Protein AF-A0A957IDM2-F1 (afdb_monomer_lite)

Foldseek 3Di:
DDDDPPDDPPPCPVQPDQAQLVNQCVPPNPVSSVVVVVLVCVLVVLCVVQVVLPVVPPVLNVVLVVLVVVLVVLNVSRGRHNLCPDPVNVVSVVVNVVSSVVNNVSSVVSSVVSVVVD

Sequence (118 aa):
FGVGFAGTPDIDIYLGVASVYLTIAQVMGLLGLAAFFAIILTVFGYAYFNRHNFKANERLDPVWLGLHAALVGALVAGVLDHYLFNLEFHHAVTIFWFFIGLATAATRVGIAAAKSSE

Radius of gyration: 19.84 Å; chains: 1; bounding box: 46×37×63 Å

Secondary structure (DSSP, 8-state):
------S-----TTT--S-HHHHHHHHHHHHHHHHHHHHHHHHHHHHHHHGGGTTT-TTHHHHHHHHHHHHHHHHHHTTT--GGG-TT-HHHHHHHHHHHHHHHHHHHHHHHHHHH--

Structure (mmCIF, N/CA/C/O backbone):
data_AF-A0A957IDM2-F1
#
_entry.id   AF-A0A957IDM2-F1
#
loop_
_atom_site.group_PDB
_atom_site.id
_atom_site.type_symbol
_atom_site.label_atom_id
_atom_site.label_alt_id
_atom_site.label_comp_id
_atom_site.label_asym_id
_atom_site.label_entity_id
_atom_site.label_seq_id
_atom_site.pdbx_PDB_ins_code
_atom_site.Cartn_x
_atom_site.Cartn_y
_atom_site.Cartn_z
_atom_site.occupancy
_atom_site.B_iso_or_equiv
_atom_site.auth_seq_id
_atom_site.auth_comp_id
_atom_site.auth_asym_id
_atom_site.auth_atom_id
_atom_site.pdbx_PDB_model_num
ATOM 1 N N . PHE A 1 1 ? 22.855 28.118 -38.757 1.00 44.66 1 PHE A N 1
ATOM 2 C CA . PHE A 1 1 ? 23.006 27.341 -37.515 1.00 44.66 1 PHE A CA 1
ATOM 3 C C . PHE A 1 1 ? 22.706 25.888 -37.832 1.00 44.66 1 PHE A C 1
ATOM 5 O O . PHE A 1 1 ? 21.559 25.561 -38.098 1.00 44.66 1 PHE A O 1
ATOM 12 N N . GLY A 1 2 ? 23.750 25.067 -37.958 1.00 47.12 2 GLY A N 1
ATOM 13 C CA . GLY A 1 2 ? 23.612 23.639 -38.230 1.00 47.12 2 GLY A CA 1
ATOM 14 C C . GLY A 1 2 ? 23.347 22.900 -36.927 1.00 47.12 2 GLY A C 1
ATOM 15 O O . GLY A 1 2 ? 24.175 22.954 -36.022 1.00 47.12 2 GLY A O 1
ATOM 16 N N . VAL A 1 3 ? 22.198 22.239 -36.824 1.00 58.41 3 VAL A N 1
ATOM 17 C CA . VAL A 1 3 ? 21.958 21.256 -35.767 1.00 58.41 3 VAL A CA 1
ATOM 18 C C . VAL A 1 3 ? 22.483 19.922 -36.277 1.00 58.41 3 VAL A C 1
ATOM 20 O O . VAL A 1 3 ? 21.875 19.262 -37.113 1.00 58.41 3 VAL A O 1
ATOM 23 N N . GLY A 1 4 ? 23.702 19.594 -35.857 1.00 52.03 4 GLY A N 1
ATOM 24 C CA . GLY A 1 4 ? 24.274 18.282 -36.093 1.00 52.03 4 GLY A CA 1
ATOM 25 C C . GLY A 1 4 ? 23.450 17.221 -35.373 1.00 52.03 4 GLY A C 1
ATOM 26 O O . GLY A 1 4 ? 23.034 17.416 -34.232 1.00 52.03 4 GLY A O 1
ATOM 27 N N . PHE A 1 5 ? 23.276 16.084 -36.039 1.00 61.38 5 PHE A N 1
ATOM 28 C CA . PHE A 1 5 ? 22.993 14.786 -35.434 1.00 61.38 5 PHE A CA 1
ATOM 29 C C . PHE A 1 5 ? 24.180 14.374 -34.540 1.00 61.38 5 PHE A C 1
ATOM 31 O O . PHE A 1 5 ? 24.928 13.448 -34.845 1.00 61.38 5 PHE A O 1
ATOM 38 N N . ALA A 1 6 ? 24.424 15.140 -33.477 1.00 57.38 6 ALA A N 1
ATOM 39 C CA . ALA A 1 6 ? 25.459 14.887 -32.487 1.00 57.38 6 ALA A CA 1
ATOM 40 C C . ALA A 1 6 ? 24.874 13.962 -31.418 1.00 57.38 6 ALA A C 1
ATOM 42 O O . ALA A 1 6 ? 24.398 14.401 -30.376 1.00 57.38 6 ALA A O 1
ATOM 43 N N . GLY A 1 7 ? 24.868 12.677 -31.752 1.00 62.28 7 GLY A N 1
ATOM 44 C CA . GLY A 1 7 ? 24.407 11.591 -30.904 1.00 62.28 7 GLY A CA 1
ATOM 45 C C . GLY A 1 7 ? 23.762 10.524 -31.770 1.00 62.28 7 GLY A C 1
ATOM 46 O O . GLY A 1 7 ? 22.715 10.760 -32.372 1.00 62.28 7 GLY A O 1
ATOM 47 N N . THR A 1 8 ? 24.382 9.349 -31.856 1.00 59.75 8 THR A N 1
ATOM 48 C CA . THR A 1 8 ? 23.623 8.138 -32.172 1.00 59.75 8 THR A CA 1
ATOM 49 C C . THR A 1 8 ? 22.467 8.063 -31.177 1.00 59.75 8 THR A C 1
ATOM 51 O O . THR A 1 8 ? 22.717 8.253 -29.987 1.00 59.75 8 THR A O 1
ATOM 54 N N . PRO A 1 9 ? 21.216 7.835 -31.610 1.00 56.97 9 PRO A N 1
ATOM 55 C CA . PRO A 1 9 ? 20.168 7.468 -30.674 1.00 56.97 9 PRO A CA 1
ATOM 56 C C . PRO A 1 9 ? 20.619 6.197 -29.944 1.00 56.97 9 PRO A C 1
ATOM 58 O O . PRO A 1 9 ? 20.553 5.111 -30.516 1.00 56.97 9 PRO A O 1
ATOM 61 N N . ASP A 1 10 ? 21.112 6.324 -28.711 1.00 58.59 10 ASP A N 1
ATOM 62 C CA . ASP A 1 10 ? 21.169 5.193 -27.792 1.00 58.59 10 ASP A CA 1
ATOM 63 C C . ASP A 1 10 ? 19.734 4.975 -27.335 1.00 58.59 10 ASP A C 1
ATOM 65 O O . ASP A 1 10 ? 19.226 5.579 -26.392 1.00 58.59 10 ASP A O 1
ATOM 69 N N . ILE A 1 11 ? 19.024 4.162 -28.108 1.00 50.09 11 ILE A N 1
ATOM 70 C CA . ILE A 1 11 ? 17.811 3.545 -27.619 1.00 50.09 11 ILE A CA 1
ATOM 71 C C . ILE A 1 11 ? 18.293 2.482 -26.633 1.00 50.09 11 ILE A C 1
ATOM 73 O O . ILE A 1 11 ? 18.782 1.428 -27.038 1.00 50.09 11 ILE A O 1
ATOM 77 N N . ASP A 1 12 ? 18.231 2.780 -25.333 1.00 55.69 12 ASP A N 1
ATOM 78 C CA . ASP A 1 12 ? 18.459 1.782 -24.289 1.00 55.69 12 ASP A CA 1
ATOM 79 C C . ASP A 1 12 ? 17.316 0.753 -24.338 1.00 55.69 12 ASP A C 1
ATOM 81 O O . ASP A 1 12 ? 16.419 0.696 -23.496 1.00 55.69 12 ASP A O 1
ATOM 85 N N . ILE A 1 13 ? 17.354 -0.116 -25.345 1.00 50.94 13 ILE A N 1
ATOM 86 C CA . ILE A 1 13 ? 16.506 -1.306 -25.473 1.00 50.94 13 ILE A CA 1
ATOM 87 C C . ILE A 1 13 ? 16.733 -2.292 -24.320 1.00 50.94 13 ILE A C 1
ATOM 89 O O . ILE A 1 13 ? 15.964 -3.236 -24.162 1.00 50.94 13 ILE A O 1
ATOM 93 N N . TYR A 1 14 ? 17.754 -2.051 -23.492 1.00 45.75 14 TYR A N 1
ATOM 94 C CA . TYR A 1 14 ? 18.006 -2.759 -22.242 1.00 45.75 14 TYR A CA 1
ATOM 95 C C . TYR A 1 14 ? 17.318 -2.130 -21.014 1.00 45.75 14 TYR A C 1
ATOM 97 O O . TYR A 1 14 ? 17.178 -2.826 -20.011 1.00 45.75 14 TYR A O 1
ATOM 105 N N . LEU A 1 15 ? 16.880 -0.859 -21.045 1.00 52.78 15 LEU A N 1
ATOM 106 C CA . LEU A 1 15 ? 16.277 -0.201 -19.867 1.00 52.78 15 LEU A CA 1
ATOM 107 C C . LEU A 1 15 ? 14.759 -0.375 -19.754 1.00 52.78 15 LEU A C 1
ATOM 109 O O . LEU A 1 15 ? 14.212 -0.227 -18.663 1.00 52.78 15 LEU A O 1
ATOM 113 N N . GLY A 1 16 ? 14.067 -0.657 -20.857 1.00 56.53 16 GLY A N 1
ATOM 114 C CA . GLY A 1 16 ? 12.605 -0.643 -20.914 1.00 56.53 16 GLY A CA 1
ATOM 115 C C . GLY A 1 16 ? 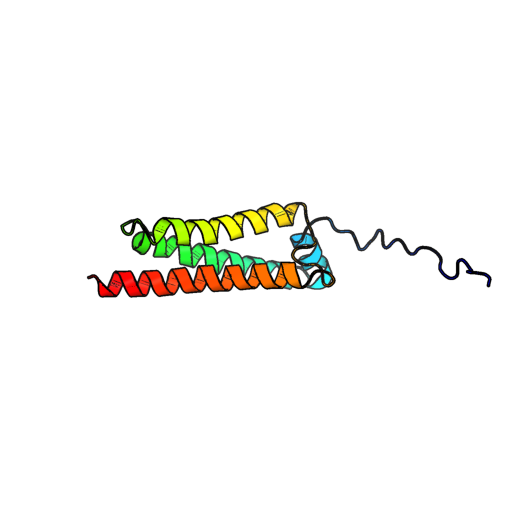11.954 -1.903 -20.353 1.00 56.53 16 GLY A C 1
ATOM 116 O O . GLY A 1 16 ? 11.264 -2.613 -21.083 1.00 56.53 16 GLY A O 1
ATOM 117 N N . VAL A 1 17 ? 12.164 -2.220 -19.077 1.00 61.81 17 VAL A N 1
ATOM 118 C CA . VAL A 1 17 ? 11.416 -3.314 -18.462 1.00 61.81 17 VAL A CA 1
ATOM 119 C C . VAL A 1 17 ? 9.997 -2.850 -18.180 1.00 61.81 17 VAL A C 1
ATOM 121 O O . VAL A 1 17 ? 9.805 -1.878 -17.470 1.00 61.81 17 VAL A O 1
ATOM 124 N N . ALA A 1 18 ? 8.996 -3.554 -18.705 1.00 77.88 18 ALA A N 1
ATOM 125 C CA . ALA A 1 18 ? 7.596 -3.141 -18.600 1.00 77.88 18 ALA A CA 1
ATOM 126 C C . ALA A 1 18 ? 6.965 -3.346 -17.207 1.00 77.88 18 ALA A C 1
ATOM 128 O O . ALA A 1 18 ? 5.793 -3.048 -17.045 1.00 77.88 18 ALA A O 1
ATOM 129 N N . SER A 1 19 ? 7.694 -3.864 -16.210 1.00 86.12 19 SER A N 1
ATOM 130 C CA . SER A 1 19 ? 7.142 -4.200 -14.890 1.00 86.12 19 SER A CA 1
ATOM 131 C C . SER A 1 19 ? 7.973 -3.632 -13.748 1.00 86.12 19 SER A C 1
ATOM 133 O O . SER A 1 19 ? 9.168 -3.915 -13.660 1.00 86.12 19 SER A O 1
ATOM 135 N N . VAL A 1 20 ? 7.305 -2.967 -12.800 1.00 89.06 20 VAL A N 1
ATOM 136 C CA . VAL A 1 20 ? 7.852 -2.504 -11.511 1.00 89.06 20 VAL A CA 1
ATOM 137 C C . VAL A 1 20 ? 8.681 -3.579 -10.823 1.00 89.06 20 VAL A C 1
ATOM 139 O O . VAL A 1 20 ? 9.769 -3.297 -10.331 1.00 89.06 20 VAL A O 1
ATOM 142 N N . TYR A 1 21 ? 8.186 -4.816 -10.773 1.00 91.31 21 TYR A N 1
ATOM 143 C CA . TYR A 1 21 ? 8.851 -5.895 -10.039 1.00 91.31 21 TYR A CA 1
ATOM 144 C C . TYR A 1 21 ? 10.197 -6.253 -10.660 1.00 91.31 21 TYR A C 1
ATOM 146 O O . TYR A 1 21 ? 11.185 -6.466 -9.957 1.00 91.31 21 TYR A O 1
ATOM 154 N N . LEU A 1 22 ? 10.240 -6.281 -11.987 1.00 90.00 22 LEU A N 1
ATOM 155 C CA . LEU A 1 22 ? 11.468 -6.534 -12.715 1.00 90.00 22 LEU A CA 1
ATOM 156 C C . LEU A 1 22 ? 12.402 -5.311 -12.666 1.00 90.00 22 LEU A C 1
ATOM 158 O O . LEU A 1 22 ? 13.605 -5.497 -12.511 1.00 90.00 22 LEU A O 1
ATOM 162 N N . THR A 1 23 ? 11.877 -4.080 -12.687 1.00 88.50 23 THR A N 1
ATOM 163 C CA . THR A 1 23 ? 12.662 -2.849 -12.466 1.00 88.50 23 THR A CA 1
ATOM 164 C C . THR A 1 23 ? 13.330 -2.850 -11.091 1.00 88.50 23 THR A C 1
ATOM 166 O O . THR A 1 23 ? 14.530 -2.598 -10.979 1.00 88.50 23 THR A O 1
ATOM 169 N N . ILE A 1 24 ? 12.586 -3.205 -10.040 1.00 89.50 24 ILE A N 1
ATOM 170 C CA . ILE A 1 24 ? 13.120 -3.359 -8.684 1.00 89.50 24 ILE A CA 1
ATOM 171 C C . ILE A 1 24 ? 14.219 -4.427 -8.663 1.00 89.50 24 ILE A C 1
ATOM 173 O O . ILE A 1 24 ? 15.292 -4.184 -8.112 1.00 89.50 24 ILE A O 1
ATOM 177 N N . ALA A 1 25 ? 13.979 -5.589 -9.274 1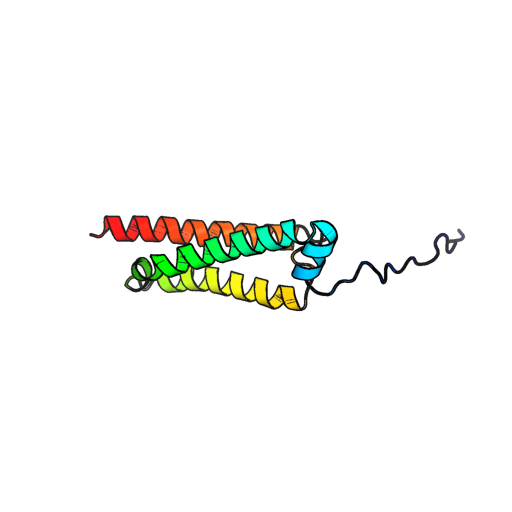.00 91.12 25 ALA A N 1
ATOM 178 C CA . ALA A 1 25 ? 14.966 -6.664 -9.326 1.00 91.12 25 ALA A CA 1
ATOM 179 C C . ALA A 1 25 ? 16.231 -6.268 -10.105 1.00 91.12 25 ALA A C 1
ATOM 181 O O . ALA A 1 25 ? 17.328 -6.655 -9.712 1.00 91.12 25 ALA A O 1
ATOM 182 N N . GLN A 1 26 ? 16.098 -5.480 -11.171 1.00 87.62 26 GLN A N 1
ATOM 183 C CA . GLN A 1 26 ? 17.224 -5.002 -11.972 1.00 87.62 26 GLN A CA 1
ATOM 184 C C . GLN A 1 26 ? 18.096 -4.005 -11.202 1.00 87.62 26 GLN A C 1
ATOM 186 O O . GLN A 1 26 ? 19.319 -4.115 -11.235 1.00 87.62 26 GLN A O 1
ATOM 191 N N . VAL A 1 27 ? 17.484 -3.040 -10.509 1.00 87.62 27 VAL A N 1
ATOM 192 C CA . VAL A 1 27 ? 18.218 -1.958 -9.826 1.00 87.62 27 VAL A CA 1
ATOM 193 C C . VAL A 1 27 ? 18.699 -2.378 -8.433 1.00 87.62 27 VAL A C 1
ATOM 195 O O . VAL A 1 27 ? 19.798 -2.015 -8.023 1.00 87.62 27 VAL A O 1
ATOM 198 N N . MET A 1 28 ? 17.888 -3.140 -7.693 1.00 89.56 28 MET A N 1
ATOM 199 C CA . MET A 1 28 ? 18.132 -3.486 -6.282 1.00 89.56 28 MET A CA 1
ATOM 200 C C . MET A 1 28 ? 18.387 -4.985 -6.046 1.00 89.56 28 MET A C 1
ATOM 202 O O . MET A 1 28 ? 18.632 -5.402 -4.910 1.00 89.56 28 MET A O 1
ATOM 206 N N . GLY A 1 29 ? 18.327 -5.815 -7.089 1.00 92.38 29 GLY A N 1
ATOM 207 C CA . GLY A 1 29 ? 18.470 -7.266 -6.977 1.00 92.38 29 GLY A CA 1
ATOM 208 C C . GLY A 1 29 ? 17.257 -7.960 -6.347 1.00 92.38 29 GLY A C 1
ATOM 209 O O . GLY A 1 29 ? 16.271 -7.343 -5.934 1.00 92.38 29 GLY A O 1
ATOM 210 N N . LEU A 1 30 ? 17.356 -9.286 -6.211 1.00 95.31 30 LEU A N 1
ATOM 211 C CA . LEU A 1 30 ? 16.323 -10.103 -5.558 1.00 95.31 30 LEU A CA 1
ATOM 212 C C . LEU A 1 30 ? 16.112 -9.727 -4.086 1.00 95.31 30 LEU A C 1
ATOM 214 O O . LEU A 1 30 ? 15.005 -9.877 -3.579 1.00 95.31 30 LEU A O 1
ATOM 218 N N . LEU A 1 31 ? 17.145 -9.215 -3.408 1.00 96.75 31 LEU A N 1
ATOM 219 C CA . LEU A 1 31 ? 17.030 -8.747 -2.028 1.00 96.75 31 LEU A CA 1
ATOM 220 C C . LEU A 1 31 ? 16.094 -7.536 -1.926 1.00 96.75 31 LEU A C 1
ATOM 222 O O . LEU A 1 31 ? 15.218 -7.518 -1.063 1.00 96.75 31 LEU A O 1
ATOM 226 N N . GLY A 1 32 ? 16.237 -6.556 -2.826 1.00 94.56 32 GLY A N 1
ATOM 227 C CA . GLY A 1 32 ? 15.344 -5.399 -2.882 1.00 94.56 32 GLY A CA 1
ATOM 228 C C . GLY A 1 32 ? 13.906 -5.795 -3.205 1.00 94.56 32 GLY A C 1
ATOM 229 O O . GLY A 1 32 ? 12.975 -5.334 -2.545 1.00 94.56 32 GLY A O 1
ATOM 230 N N . LEU A 1 33 ? 13.722 -6.719 -4.154 1.00 95.12 33 LEU A N 1
ATOM 231 C CA . LEU A 1 33 ? 12.396 -7.250 -4.479 1.00 95.12 33 LEU A CA 1
ATOM 232 C C . LEU A 1 33 ? 11.766 -7.999 -3.293 1.00 95.12 33 LEU A C 1
ATOM 234 O O . LEU A 1 33 ? 10.589 -7.803 -2.988 1.00 95.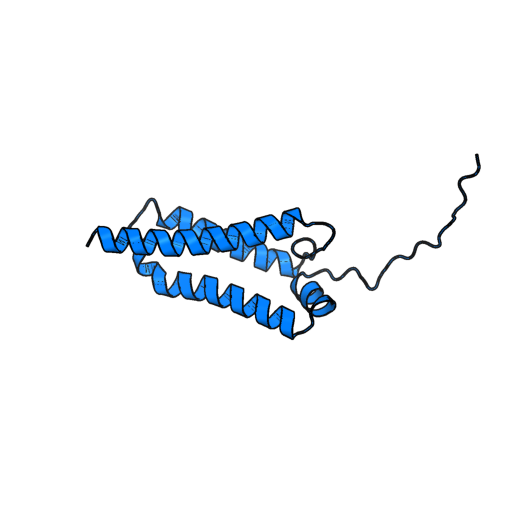12 33 LEU A O 1
ATOM 238 N N . ALA A 1 34 ? 12.543 -8.826 -2.592 1.00 97.94 34 ALA A N 1
ATOM 239 C CA . ALA A 1 34 ? 12.076 -9.546 -1.413 1.00 97.94 34 ALA A CA 1
ATOM 240 C C . ALA A 1 34 ? 11.689 -8.589 -0.276 1.00 97.94 34 ALA A C 1
ATOM 242 O O . ALA A 1 34 ? 10.641 -8.769 0.344 1.00 97.94 34 ALA A O 1
ATOM 243 N N . ALA A 1 35 ? 12.487 -7.545 -0.032 1.00 97.56 35 ALA A N 1
ATOM 244 C CA . ALA A 1 35 ? 12.175 -6.517 0.958 1.00 97.56 35 ALA A CA 1
ATOM 245 C C . ALA A 1 35 ? 10.892 -5.751 0.599 1.00 97.56 35 ALA A C 1
ATOM 247 O O . ALA A 1 35 ? 10.045 -5.534 1.467 1.00 97.56 35 ALA A O 1
ATOM 248 N N . PHE A 1 36 ? 10.711 -5.403 -0.679 1.00 95.56 36 PHE A N 1
ATOM 249 C CA . PHE A 1 36 ? 9.477 -4.789 -1.163 1.00 95.56 36 PHE A CA 1
ATOM 250 C C . PHE A 1 36 ? 8.265 -5.676 -0.853 1.00 95.56 36 PHE A C 1
ATOM 252 O O . PHE A 1 36 ? 7.332 -5.227 -0.186 1.00 95.56 36 PHE A O 1
ATOM 259 N N . PHE A 1 37 ? 8.297 -6.955 -1.238 1.00 97.50 37 PHE A N 1
ATOM 260 C CA . PHE A 1 37 ? 7.197 -7.873 -0.935 1.00 97.50 37 PHE A CA 1
ATOM 261 C C . PHE A 1 37 ? 6.979 -8.068 0.566 1.00 97.50 37 PHE A C 1
ATOM 263 O O . PHE A 1 37 ? 5.830 -8.117 0.997 1.00 97.50 37 PHE A O 1
ATOM 270 N N . ALA A 1 38 ? 8.037 -8.125 1.376 1.00 98.50 38 ALA A N 1
ATOM 271 C CA . ALA A 1 38 ? 7.910 -8.229 2.827 1.00 98.50 38 ALA A CA 1
ATOM 272 C C . ALA A 1 38 ? 7.139 -7.039 3.422 1.00 98.50 38 ALA A C 1
ATOM 274 O O . ALA A 1 38 ? 6.263 -7.237 4.268 1.00 98.50 38 ALA A O 1
ATOM 275 N N . ILE A 1 39 ? 7.402 -5.817 2.948 1.00 97.88 39 ILE A N 1
ATOM 276 C CA . ILE A 1 39 ? 6.656 -4.621 3.363 1.00 97.88 39 ILE A CA 1
ATOM 277 C C . ILE A 1 39 ? 5.185 -4.747 2.958 1.00 97.88 39 ILE A C 1
ATOM 279 O O . ILE A 1 39 ? 4.304 -4.575 3.801 1.00 97.88 39 ILE A O 1
ATOM 283 N N . ILE A 1 40 ? 4.908 -5.100 1.699 1.00 98.12 40 ILE A N 1
ATOM 284 C CA . ILE A 1 40 ? 3.535 -5.253 1.195 1.00 98.12 40 ILE A CA 1
ATOM 285 C C . ILE A 1 40 ? 2.763 -6.306 1.996 1.00 98.12 40 ILE A C 1
ATOM 287 O O . ILE A 1 40 ? 1.662 -6.037 2.480 1.00 98.12 40 ILE A O 1
ATOM 291 N N . LEU A 1 41 ? 3.358 -7.479 2.204 1.00 98.50 41 LEU A N 1
ATOM 292 C CA . LEU A 1 41 ? 2.768 -8.556 2.996 1.00 98.50 41 LEU A CA 1
ATOM 293 C C . LEU A 1 41 ? 2.544 -8.142 4.451 1.00 98.50 41 LEU A C 1
ATOM 295 O O . LEU A 1 41 ? 1.538 -8.527 5.037 1.00 98.50 41 LEU A O 1
ATOM 299 N N . THR A 1 42 ? 3.430 -7.329 5.028 1.00 98.50 42 THR A N 1
ATOM 300 C CA . THR A 1 42 ? 3.257 -6.808 6.391 1.00 98.50 42 THR A CA 1
ATOM 301 C C . THR A 1 42 ? 2.055 -5.872 6.478 1.00 98.50 42 THR A C 1
ATOM 303 O O . THR A 1 42 ? 1.238 -6.017 7.386 1.00 98.50 42 THR A O 1
ATOM 306 N N . VAL A 1 43 ? 1.903 -4.951 5.521 1.00 98.31 43 VAL A N 1
ATOM 307 C CA . VAL A 1 43 ? 0.770 -4.010 5.471 1.00 98.31 43 VAL A CA 1
ATOM 308 C C . VAL A 1 43 ? -0.551 -4.765 5.324 1.00 98.31 43 VAL A C 1
ATOM 310 O O . VAL A 1 43 ? -1.463 -4.570 6.129 1.00 98.31 43 VAL A O 1
ATOM 313 N N . PHE A 1 44 ? -0.647 -5.681 4.355 1.00 98.44 44 PHE A N 1
ATOM 314 C CA . PHE A 1 44 ? -1.866 -6.468 4.148 1.00 98.44 44 PHE A CA 1
ATOM 315 C C . PHE A 1 44 ? -2.123 -7.483 5.265 1.00 98.44 44 PHE A C 1
ATOM 317 O O . PHE A 1 44 ? -3.276 -7.696 5.634 1.00 98.44 44 PHE A O 1
ATOM 324 N N . GLY A 1 45 ? -1.079 -8.080 5.838 1.00 98.44 45 GLY A N 1
ATOM 325 C CA . GLY A 1 45 ? -1.190 -8.971 6.989 1.00 98.44 45 GLY A CA 1
ATOM 326 C C . GLY A 1 45 ? -1.748 -8.236 8.205 1.00 98.44 45 GLY A C 1
ATOM 327 O O . GLY A 1 45 ? -2.744 -8.672 8.781 1.00 98.44 45 GLY A O 1
ATOM 328 N N . TYR A 1 46 ? -1.175 -7.078 8.544 1.00 98.25 46 TYR A N 1
ATOM 329 C CA . TYR A 1 46 ? -1.669 -6.219 9.622 1.0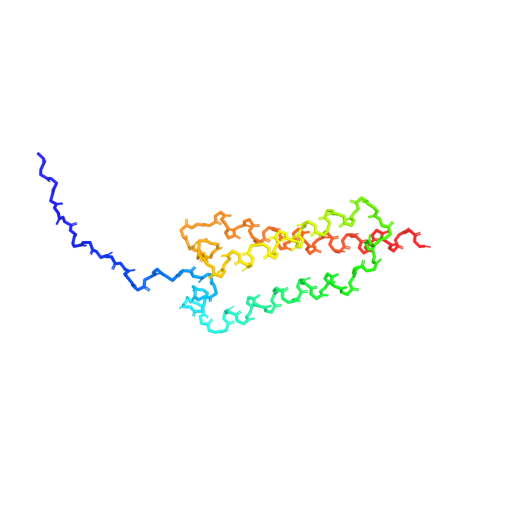0 98.25 46 TYR A CA 1
ATOM 330 C C . TYR A 1 46 ? -3.135 -5.823 9.402 1.00 98.25 46 TYR A C 1
ATOM 332 O O . TYR A 1 46 ? -3.968 -5.966 10.298 1.00 98.25 46 TYR A O 1
ATOM 340 N N . ALA A 1 47 ? -3.479 -5.417 8.180 1.00 97.31 47 ALA A N 1
ATOM 341 C CA . ALA A 1 47 ? -4.845 -5.087 7.801 1.00 97.31 47 ALA A CA 1
ATOM 342 C C . ALA A 1 47 ? -5.813 -6.274 7.971 1.00 97.31 47 ALA A C 1
ATOM 344 O O . ALA A 1 47 ? -6.891 -6.138 8.556 1.00 97.31 47 ALA A O 1
ATOM 345 N N . TYR A 1 48 ? -5.418 -7.455 7.496 1.00 97.19 48 TYR A N 1
ATOM 346 C CA . TYR A 1 48 ? -6.218 -8.674 7.561 1.00 97.19 48 TYR A CA 1
ATOM 347 C C . TYR A 1 48 ? -6.514 -9.090 9.006 1.00 97.19 48 TYR A C 1
ATOM 349 O O . TYR A 1 48 ? -7.679 -9.290 9.361 1.00 97.19 48 TYR A O 1
ATOM 357 N N . PHE A 1 49 ? -5.488 -9.148 9.862 1.00 97.00 49 PHE A N 1
ATOM 358 C CA . PHE A 1 49 ? -5.654 -9.533 11.267 1.00 97.00 49 PHE A CA 1
ATOM 359 C C . PHE A 1 49 ? -6.535 -8.549 12.048 1.00 97.00 49 PHE A C 1
ATOM 361 O O . PHE A 1 49 ? -7.235 -8.947 12.983 1.00 97.00 49 PHE A O 1
ATOM 368 N N . ASN A 1 50 ? -6.574 -7.280 11.637 1.00 96.06 50 ASN A N 1
ATOM 369 C CA . ASN A 1 50 ? -7.359 -6.247 12.303 1.00 96.06 50 ASN A CA 1
ATOM 370 C C . ASN A 1 50 ? -8.717 -5.941 11.655 1.00 96.06 50 ASN A C 1
ATOM 372 O O . ASN A 1 50 ? -9.444 -5.110 12.202 1.00 96.06 50 ASN A O 1
ATOM 376 N N . ARG A 1 51 ? -9.127 -6.645 10.586 1.00 94.25 51 ARG A N 1
ATOM 377 C CA . ARG A 1 51 ? -10.401 -6.399 9.872 1.00 94.25 51 ARG A CA 1
ATOM 378 C C . ARG A 1 51 ? -11.635 -6.384 10.779 1.00 94.25 51 ARG A C 1
ATOM 380 O O . ARG A 1 51 ? -12.573 -5.632 10.522 1.00 94.25 51 ARG A O 1
ATOM 387 N N . HIS A 1 52 ? -11.656 -7.206 11.829 1.00 92.69 52 HIS A N 1
ATOM 388 C CA . HIS A 1 52 ? -12.790 -7.284 12.757 1.00 92.69 52 HIS A CA 1
ATOM 389 C C . HIS A 1 52 ? -13.119 -5.933 13.418 1.00 92.69 52 HIS A C 1
ATOM 391 O O . HIS A 1 52 ? -14.292 -5.654 13.633 1.00 92.69 52 HIS A O 1
ATOM 397 N N . ASN A 1 53 ? -12.120 -5.066 13.631 1.00 91.50 53 ASN A N 1
ATOM 398 C CA . ASN A 1 53 ? -12.295 -3.735 14.233 1.00 91.50 53 ASN A CA 1
ATOM 399 C C . ASN A 1 53 ? -13.055 -2.751 13.329 1.00 91.50 53 ASN A C 1
ATOM 401 O O . ASN A 1 53 ? -13.541 -1.730 13.802 1.00 91.50 53 ASN A O 1
ATOM 405 N N . PHE A 1 54 ? -13.144 -3.035 12.027 1.00 92.12 54 PHE A N 1
ATOM 406 C CA . PHE A 1 54 ? -13.728 -2.123 11.041 1.00 92.12 54 PHE A CA 1
ATOM 407 C C . PHE A 1 54 ? -15.135 -2.540 10.615 1.00 92.12 54 PHE A C 1
ATOM 409 O O . PHE A 1 54 ? -15.951 -1.677 10.316 1.00 92.12 54 PHE A O 1
ATOM 416 N N . LYS A 1 55 ? -15.459 -3.842 10.664 1.00 87.00 55 LYS A N 1
ATOM 417 C CA . LYS A 1 55 ? -16.734 -4.391 10.165 1.00 87.00 55 LYS A CA 1
ATOM 418 C C . LYS A 1 55 ? -17.989 -3.739 10.754 1.00 87.00 55 LYS A C 1
ATOM 420 O O . LYS A 1 55 ? -19.001 -3.682 10.069 1.00 87.00 55 LYS A O 1
ATOM 425 N N . ALA A 1 56 ? -17.941 -3.301 12.010 1.00 84.69 56 ALA A N 1
ATOM 426 C CA . ALA A 1 56 ? -19.093 -2.709 12.691 1.00 84.69 56 ALA A CA 1
ATOM 427 C C . ALA A 1 56 ? -19.261 -1.203 12.418 1.00 84.69 56 ALA A C 1
ATOM 429 O O . ALA A 1 56 ? -20.283 -0.628 12.784 1.00 84.69 56 ALA A O 1
ATOM 430 N N . ASN A 1 57 ? -18.271 -0.545 11.802 1.00 87.38 57 ASN A N 1
ATOM 431 C CA . ASN A 1 57 ? -18.274 0.899 11.600 1.00 87.38 57 ASN A CA 1
ATOM 432 C C . ASN A 1 57 ? -18.491 1.248 10.121 1.00 87.38 57 ASN A C 1
ATOM 434 O O . ASN A 1 57 ? -17.544 1.301 9.335 1.00 87.38 57 ASN A O 1
ATOM 438 N N . GLU A 1 58 ? -19.742 1.550 9.766 1.00 88.44 58 GLU A N 1
ATOM 439 C CA . GLU A 1 58 ? -20.182 1.842 8.390 1.00 88.44 58 GLU A CA 1
ATOM 440 C C . GLU A 1 58 ? -19.448 3.018 7.730 1.00 88.44 58 GLU A C 1
ATOM 442 O O . GLU A 1 58 ? -19.386 3.103 6.505 1.00 88.44 58 GLU A O 1
ATOM 447 N N . ARG A 1 59 ? -18.864 3.926 8.520 1.00 89.44 59 ARG A N 1
ATOM 448 C CA . ARG A 1 59 ? -18.122 5.078 7.997 1.00 89.44 59 ARG A CA 1
ATOM 449 C C . ARG A 1 59 ? -16.638 4.778 7.798 1.00 89.44 59 ARG A C 1
ATOM 451 O O . ARG A 1 59 ? -16.039 5.297 6.856 1.00 89.44 59 ARG A O 1
ATOM 458 N N . LEU A 1 60 ? -16.035 3.979 8.678 1.00 90.50 60 LEU A N 1
ATOM 459 C CA . LEU A 1 60 ? -14.605 3.663 8.620 1.00 90.50 60 LEU A CA 1
ATOM 460 C C . LEU A 1 60 ? -14.295 2.477 7.698 1.00 90.50 60 LEU A C 1
ATOM 462 O O . LEU A 1 60 ? -13.259 2.516 7.034 1.00 90.50 60 LEU A O 1
ATOM 466 N N . ASP A 1 61 ? -15.170 1.464 7.613 1.00 94.25 61 ASP A N 1
ATOM 467 C CA . ASP A 1 61 ? -14.935 0.267 6.781 1.00 94.25 61 ASP A CA 1
ATOM 468 C C . ASP A 1 61 ? -14.716 0.627 5.298 1.00 94.25 61 ASP A C 1
ATOM 470 O O . ASP A 1 61 ? -13.706 0.196 4.739 1.00 94.25 61 ASP A O 1
ATOM 474 N N . PRO A 1 62 ? -15.541 1.479 4.648 1.00 95.62 62 PRO A N 1
ATOM 475 C CA . PRO A 1 62 ? -15.365 1.781 3.227 1.00 95.62 62 PRO A CA 1
ATOM 476 C C . PRO A 1 62 ? -14.086 2.567 2.930 1.00 95.62 62 PRO A C 1
ATOM 478 O O . PRO A 1 62 ? -13.406 2.286 1.945 1.00 95.62 62 PRO A O 1
ATOM 481 N N . VAL A 1 63 ? -13.730 3.535 3.784 1.00 94.88 63 VAL A N 1
ATOM 482 C CA . VAL A 1 63 ? -12.501 4.331 3.621 1.00 94.88 63 VAL A CA 1
ATOM 483 C C . VAL A 1 63 ? -11.278 3.435 3.777 1.00 94.88 63 VAL A C 1
ATOM 485 O O . VAL A 1 63 ? -10.359 3.477 2.960 1.00 94.88 63 VAL A O 1
ATOM 488 N N . TRP A 1 64 ? -11.285 2.586 4.803 1.00 96.94 64 TRP A N 1
ATOM 489 C CA . TRP A 1 64 ? -10.203 1.649 5.065 1.00 96.94 64 TRP A CA 1
ATOM 490 C C . TRP A 1 64 ? -10.053 0.620 3.934 1.00 96.94 64 TRP A C 1
ATOM 492 O O . TRP A 1 64 ? -8.938 0.397 3.458 1.00 96.94 64 TRP A O 1
ATOM 502 N N . LEU A 1 65 ? -11.157 0.052 3.439 1.00 97.06 65 LEU A N 1
ATOM 503 C CA . LEU A 1 65 ? -11.149 -0.855 2.287 1.00 97.06 65 LEU A CA 1
ATOM 504 C C . LEU A 1 65 ? -10.675 -0.158 1.012 1.00 97.06 65 LEU A C 1
ATOM 506 O O . LEU A 1 65 ? -9.894 -0.742 0.266 1.00 97.06 65 LEU A O 1
ATOM 510 N N . GLY A 1 66 ? -11.098 1.085 0.780 1.00 97.62 66 GLY A N 1
ATOM 511 C CA . GLY A 1 66 ? -10.690 1.878 -0.377 1.00 97.62 66 GLY A CA 1
ATOM 512 C C . GLY A 1 66 ? -9.180 2.105 -0.434 1.00 97.62 66 GLY A C 1
ATOM 513 O O . GLY A 1 66 ? -8.579 1.946 -1.495 1.00 97.62 66 GLY A O 1
ATOM 514 N N . LEU A 1 67 ? -8.543 2.390 0.706 1.00 97.81 67 LEU A N 1
ATOM 515 C CA . LEU A 1 67 ? -7.085 2.541 0.787 1.00 97.81 67 LEU A CA 1
ATOM 516 C C . LEU A 1 67 ? -6.347 1.251 0.409 1.00 97.81 67 LEU A C 1
ATOM 518 O O . LEU A 1 67 ? -5.405 1.284 -0.380 1.00 97.81 67 LEU A O 1
ATOM 522 N N . HIS A 1 68 ? -6.798 0.106 0.923 1.00 98.19 68 HIS A N 1
ATOM 523 C CA . HIS A 1 68 ? -6.190 -1.187 0.603 1.00 98.19 68 HIS A CA 1
ATOM 524 C C . HIS A 1 68 ? -6.481 -1.614 -0.840 1.00 98.19 68 HIS A C 1
ATOM 526 O O . HIS A 1 68 ? -5.596 -2.143 -1.508 1.00 98.19 68 HIS A O 1
ATOM 532 N N . ALA A 1 69 ? -7.680 -1.333 -1.355 1.00 98.00 69 ALA A N 1
ATOM 533 C CA . ALA A 1 69 ? -8.037 -1.582 -2.747 1.00 98.00 69 ALA A CA 1
ATOM 534 C C . ALA A 1 69 ? -7.198 -0.731 -3.712 1.00 98.00 69 ALA A C 1
ATOM 536 O O . ALA A 1 69 ? -6.752 -1.242 -4.737 1.00 98.00 69 ALA A O 1
ATOM 537 N N . ALA A 1 70 ? -6.917 0.530 -3.368 1.00 96.88 70 ALA A N 1
ATOM 538 C CA . ALA A 1 70 ? -6.014 1.382 -4.139 1.00 96.88 70 ALA A CA 1
ATOM 539 C C . ALA A 1 70 ? -4.593 0.795 -4.196 1.00 96.88 70 ALA A C 1
ATOM 541 O O . ALA A 1 70 ? -3.993 0.755 -5.269 1.00 96.88 70 ALA A O 1
ATOM 542 N N . LEU A 1 71 ? -4.082 0.268 -3.075 1.00 97.12 71 LEU A N 1
ATOM 543 C CA . LEU A 1 71 ? -2.790 -0.427 -3.048 1.00 97.12 71 LEU A CA 1
ATOM 544 C C . LEU A 1 71 ? -2.799 -1.699 -3.905 1.00 97.12 71 LEU A C 1
ATOM 546 O O . LEU A 1 71 ? -1.852 -1.924 -4.653 1.00 97.12 71 LEU A O 1
ATOM 550 N N . VAL A 1 72 ? -3.865 -2.506 -3.851 1.00 97.44 72 VAL A N 1
ATOM 551 C CA . VAL A 1 72 ? -4.017 -3.673 -4.739 1.00 97.44 72 VAL A CA 1
ATOM 552 C C . VAL A 1 72 ? -4.006 -3.235 -6.203 1.00 97.44 72 VAL A C 1
ATOM 554 O O . VAL A 1 72 ? -3.280 -3.819 -7.002 1.00 97.44 72 VAL A O 1
ATOM 557 N N . GLY A 1 73 ? -4.750 -2.183 -6.549 1.00 94.88 73 GLY A N 1
ATOM 558 C CA . GLY A 1 73 ? -4.770 -1.624 -7.899 1.00 94.88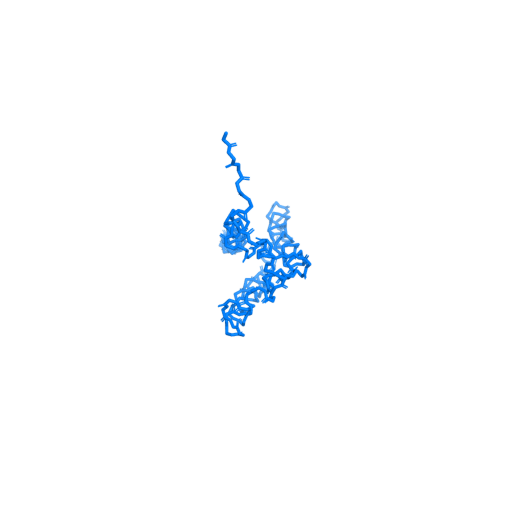 73 GLY A CA 1
ATOM 559 C C . GLY A 1 73 ? -3.381 -1.191 -8.367 1.00 94.88 73 GLY A C 1
ATOM 560 O O . GLY A 1 73 ? -2.972 -1.560 -9.464 1.00 94.88 73 GLY A O 1
ATOM 561 N N . ALA A 1 74 ? -2.624 -0.490 -7.519 1.00 93.19 74 ALA A N 1
ATOM 562 C CA . ALA A 1 74 ? -1.255 -0.077 -7.824 1.00 93.19 74 ALA A CA 1
ATOM 563 C C . ALA A 1 74 ? -0.307 -1.274 -8.021 1.00 93.19 74 ALA A C 1
ATOM 565 O O . ALA A 1 74 ? 0.486 -1.286 -8.961 1.00 93.19 74 ALA A O 1
ATOM 566 N N . LEU A 1 75 ? -0.410 -2.307 -7.178 1.00 94.31 75 LEU A N 1
ATOM 567 C CA . LEU A 1 75 ? 0.394 -3.528 -7.301 1.00 94.31 75 LEU A CA 1
ATOM 568 C C . LEU A 1 75 ? 0.064 -4.305 -8.581 1.00 94.31 75 LEU A C 1
ATOM 570 O O . LEU A 1 75 ? 0.969 -4.788 -9.263 1.00 94.31 75 LEU A O 1
ATOM 574 N N . VAL A 1 76 ? -1.217 -4.411 -8.934 1.00 94.25 76 VAL A N 1
ATOM 575 C CA . VAL A 1 76 ? -1.647 -5.060 -10.180 1.00 94.25 76 VAL A CA 1
ATOM 576 C C . VAL A 1 76 ? -1.188 -4.250 -11.392 1.00 94.25 76 VAL A C 1
ATOM 578 O O . VAL A 1 76 ? -0.647 -4.828 -12.332 1.00 94.25 76 VAL A O 1
ATOM 581 N N . ALA A 1 77 ? -1.325 -2.922 -11.354 1.00 90.25 77 ALA A N 1
ATOM 582 C CA . ALA A 1 77 ? -0.830 -2.043 -12.411 1.00 90.25 77 ALA A CA 1
ATOM 583 C C . ALA A 1 77 ? 0.686 -2.202 -12.620 1.00 90.25 77 ALA A C 1
ATOM 585 O O . ALA A 1 77 ? 1.131 -2.323 -13.758 1.00 90.25 77 ALA A O 1
ATOM 586 N N . GLY A 1 78 ? 1.467 -2.333 -11.541 1.00 89.88 78 GLY A N 1
ATOM 587 C CA . GLY A 1 78 ? 2.918 -2.560 -11.598 1.00 89.88 78 GLY A CA 1
ATOM 588 C C . GLY A 1 78 ? 3.362 -3.875 -12.263 1.00 89.88 78 GLY A C 1
ATOM 589 O O . GLY A 1 78 ? 4.551 -4.071 -12.521 1.00 89.88 78 GLY A O 1
ATOM 590 N N . VAL A 1 79 ? 2.444 -4.797 -12.574 1.00 89.00 79 VAL A N 1
ATOM 591 C CA . VAL A 1 79 ? 2.763 -5.980 -13.396 1.00 89.00 79 VAL A CA 1
ATOM 592 C C . VAL A 1 79 ? 3.040 -5.576 -14.847 1.00 89.00 79 VAL A C 1
ATOM 594 O O . VAL A 1 79 ? 3.913 -6.165 -15.478 1.00 89.00 79 VAL A O 1
ATOM 597 N N . LEU A 1 80 ? 2.310 -4.584 -15.364 1.00 84.69 80 LEU A N 1
ATOM 598 C CA . LEU A 1 80 ? 2.345 -4.153 -16.769 1.00 84.69 80 LEU A CA 1
ATOM 599 C C . LEU A 1 80 ? 2.857 -2.715 -16.948 1.00 84.69 80 LEU A C 1
ATOM 601 O O . LEU A 1 80 ? 2.856 -2.199 -18.064 1.00 84.69 80 LEU A O 1
ATOM 605 N N . ASP A 1 81 ? 3.265 -2.075 -15.856 1.00 81.19 81 ASP A N 1
ATOM 606 C CA . ASP A 1 81 ? 3.849 -0.741 -15.829 1.00 81.19 81 ASP A CA 1
ATOM 607 C C . ASP A 1 81 ? 5.126 -0.754 -14.975 1.00 81.19 81 ASP A C 1
ATOM 609 O O . ASP A 1 81 ? 5.213 -1.504 -14.004 1.00 81.19 81 ASP A O 1
ATOM 613 N N . HIS A 1 82 ? 6.101 0.089 -15.312 1.00 78.00 82 HIS A N 1
ATOM 614 C CA . HIS A 1 82 ? 7.337 0.329 -14.562 1.00 78.00 82 HIS A CA 1
ATOM 615 C C . HIS A 1 82 ? 7.447 1.753 -14.000 1.00 78.00 82 HIS A C 1
ATOM 617 O O . HIS A 1 82 ? 8.297 2.007 -13.144 1.00 78.00 82 HIS A O 1
ATOM 623 N N . TYR A 1 83 ? 6.581 2.683 -14.418 1.00 71.38 83 TYR A N 1
ATOM 624 C CA . TYR A 1 83 ? 6.625 4.089 -14.014 1.00 71.38 83 TYR A CA 1
ATOM 625 C C . TYR A 1 83 ? 6.407 4.294 -12.515 1.00 71.38 83 TYR A C 1
ATOM 627 O O . TYR A 1 83 ? 6.974 5.216 -11.931 1.00 71.38 83 TYR A O 1
ATOM 635 N N . LEU A 1 84 ? 5.668 3.393 -11.859 1.00 70.69 84 LEU A N 1
ATOM 636 C CA . LEU A 1 84 ? 5.458 3.429 -10.409 1.00 70.69 84 LEU A CA 1
ATOM 637 C C . LEU A 1 84 ? 6.769 3.288 -9.606 1.00 70.69 84 LEU A C 1
ATOM 639 O O . LEU A 1 84 ? 6.790 3.684 -8.448 1.00 70.69 84 LEU A O 1
ATOM 643 N N . PHE A 1 85 ? 7.843 2.745 -10.200 1.00 66.19 85 PHE A N 1
ATOM 644 C CA . PHE A 1 85 ? 9.187 2.603 -9.610 1.00 66.19 85 PHE A CA 1
ATOM 645 C C . PHE A 1 85 ? 10.297 3.113 -10.546 1.00 66.19 85 PHE A C 1
ATOM 647 O O . PHE A 1 85 ? 11.438 2.655 -10.492 1.00 66.19 85 PHE A O 1
ATOM 654 N N . ASN A 1 86 ? 9.970 4.083 -11.399 1.00 70.69 86 ASN A N 1
ATOM 655 C CA . ASN A 1 86 ? 10.936 4.724 -12.280 1.00 70.69 86 ASN A CA 1
ATOM 656 C C . ASN A 1 86 ? 11.528 5.975 -11.598 1.00 70.69 86 ASN A C 1
ATOM 658 O O . ASN A 1 86 ? 10.793 6.814 -11.070 1.00 70.69 86 ASN A O 1
ATOM 662 N N . LEU A 1 87 ? 12.859 6.107 -11.626 1.00 62.09 87 LEU A N 1
ATOM 663 C CA . LEU A 1 87 ? 13.602 7.248 -11.071 1.00 62.09 87 LEU A CA 1
ATOM 664 C C . LEU A 1 87 ? 13.281 8.577 -11.772 1.00 62.09 87 LEU A C 1
ATOM 666 O O . LEU A 1 87 ? 13.562 9.633 -11.232 1.00 62.09 87 LEU A O 1
ATOM 670 N N . GLU A 1 88 ? 12.668 8.571 -12.948 1.00 72.25 88 GLU A N 1
ATOM 671 C CA . GLU A 1 88 ? 12.216 9.794 -13.618 1.00 72.25 88 GLU A CA 1
ATOM 672 C C . GLU A 1 88 ? 10.823 10.240 -13.132 1.00 72.25 88 GLU A C 1
ATOM 674 O O . GLU A 1 88 ? 10.466 11.416 -13.223 1.00 72.25 88 GLU A O 1
ATOM 679 N N . PHE A 1 89 ? 10.048 9.330 -12.527 1.00 75.12 89 PHE A N 1
ATOM 680 C CA . PHE A 1 89 ? 8.643 9.528 -12.149 1.00 75.12 89 PHE A CA 1
ATOM 681 C C . PHE A 1 89 ? 8.448 9.494 -10.629 1.00 75.12 89 PHE A C 1
ATOM 683 O O . PHE A 1 89 ? 7.564 8.829 -10.087 1.00 75.12 89 PHE A O 1
ATOM 690 N N . HIS A 1 90 ? 9.251 10.286 -9.917 1.00 83.06 90 HIS A N 1
ATOM 691 C CA . HIS A 1 90 ? 9.248 10.370 -8.450 1.00 83.06 90 HIS A CA 1
ATOM 692 C C . HIS A 1 90 ? 7.872 10.635 -7.816 1.00 83.06 90 HIS A C 1
ATOM 694 O O . HIS A 1 90 ? 7.632 10.237 -6.676 1.00 83.06 90 HIS A O 1
ATOM 700 N N . HIS A 1 91 ? 6.956 11.298 -8.524 1.00 86.56 91 HIS A N 1
ATOM 701 C CA . HIS A 1 91 ? 5.609 11.582 -8.029 1.00 86.56 91 HIS A CA 1
ATOM 702 C C . HIS A 1 91 ? 4.773 10.302 -7.867 1.00 86.56 91 HIS A C 1
ATOM 704 O O . HIS A 1 91 ? 4.054 10.179 -6.876 1.00 86.56 91 HIS A O 1
ATOM 710 N N . ALA A 1 92 ? 4.911 9.333 -8.781 1.00 86.75 92 ALA A N 1
ATOM 711 C CA . ALA A 1 92 ? 4.213 8.049 -8.721 1.00 86.75 92 ALA A CA 1
ATOM 712 C C . ALA A 1 92 ? 4.727 7.187 -7.552 1.00 86.75 92 ALA A C 1
ATOM 714 O O . ALA A 1 92 ? 3.942 6.643 -6.774 1.00 86.75 92 ALA A O 1
ATOM 715 N N . VAL A 1 93 ? 6.048 7.153 -7.359 1.00 87.56 93 VAL A N 1
ATOM 716 C CA . VAL A 1 93 ? 6.682 6.502 -6.200 1.00 87.56 93 VAL A CA 1
ATOM 717 C C . VAL A 1 93 ? 6.232 7.165 -4.893 1.00 87.56 93 VAL A C 1
ATOM 719 O O . VAL A 1 93 ? 5.846 6.488 -3.941 1.00 87.56 93 VAL A O 1
ATOM 722 N N . THR A 1 94 ? 6.244 8.499 -4.840 1.00 91.81 94 THR A N 1
ATOM 723 C CA . THR A 1 94 ? 5.865 9.262 -3.640 1.00 91.81 94 THR A CA 1
ATOM 724 C C . THR A 1 94 ? 4.419 8.998 -3.239 1.00 91.81 94 THR A C 1
ATOM 726 O O . THR A 1 94 ? 4.153 8.719 -2.069 1.00 91.81 94 THR A O 1
ATOM 729 N N . ILE A 1 95 ? 3.477 9.049 -4.190 1.00 92.75 95 ILE A N 1
ATOM 730 C CA . ILE A 1 95 ? 2.067 8.795 -3.881 1.00 92.75 95 ILE A CA 1
ATOM 731 C C . ILE A 1 95 ? 1.844 7.341 -3.454 1.00 92.75 95 ILE A C 1
ATOM 733 O O . ILE A 1 95 ? 1.087 7.099 -2.517 1.00 92.75 95 ILE A O 1
ATOM 737 N N . PHE A 1 96 ? 2.551 6.378 -4.051 1.00 93.00 96 PHE A N 1
ATOM 738 C CA . PHE A 1 96 ? 2.485 4.979 -3.631 1.00 93.00 96 PHE A CA 1
ATOM 739 C C . PHE A 1 96 ? 2.887 4.804 -2.158 1.00 93.00 96 PHE A C 1
ATOM 741 O O . PHE A 1 96 ? 2.120 4.257 -1.359 1.00 93.00 96 PHE A O 1
ATOM 748 N N . TRP A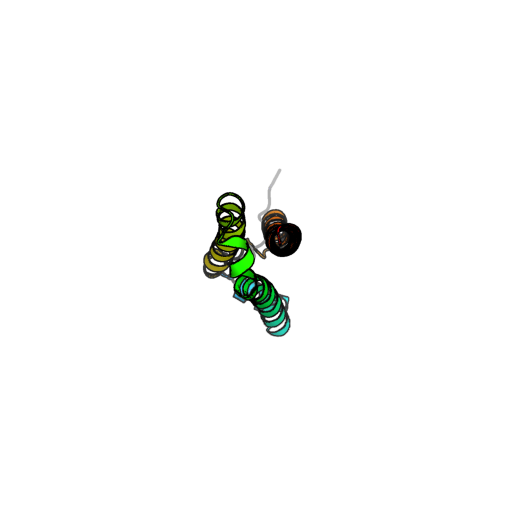 1 97 ? 4.045 5.341 -1.765 1.00 94.12 97 TRP A N 1
ATOM 749 C CA . TRP A 1 97 ? 4.504 5.283 -0.374 1.00 94.12 97 TRP A CA 1
ATOM 750 C C . TRP A 1 97 ? 3.612 6.081 0.582 1.00 94.12 97 TRP A C 1
ATOM 752 O O . TRP A 1 97 ? 3.388 5.650 1.716 1.00 94.12 97 TRP A O 1
ATOM 762 N N . PHE A 1 98 ? 3.033 7.193 0.124 1.00 96.88 98 PHE A N 1
ATOM 763 C CA . PHE A 1 98 ? 2.033 7.937 0.888 1.00 96.88 98 PHE A CA 1
ATOM 764 C C . PHE A 1 98 ? 0.788 7.085 1.179 1.00 96.88 98 PHE A C 1
ATOM 766 O O . PHE A 1 98 ? 0.336 7.037 2.323 1.00 96.88 98 PHE A O 1
ATOM 773 N N . PHE A 1 99 ? 0.269 6.350 0.189 1.00 97.25 99 PHE A N 1
ATOM 774 C CA . PHE A 1 99 ? -0.873 5.449 0.380 1.00 97.25 99 PHE A CA 1
ATOM 775 C C . PHE A 1 99 ? -0.547 4.265 1.298 1.00 97.25 99 PHE A C 1
ATOM 777 O O . PHE A 1 99 ? -1.399 3.880 2.100 1.00 97.25 99 PHE A O 1
ATOM 784 N N . ILE A 1 100 ? 0.681 3.731 1.261 1.00 97.88 100 ILE A N 1
ATOM 785 C CA . ILE A 1 100 ? 1.136 2.727 2.241 1.00 97.88 100 ILE A CA 1
ATOM 786 C C . ILE A 1 100 ? 1.066 3.292 3.665 1.00 97.88 100 ILE A C 1
ATOM 788 O O . ILE A 1 100 ? 0.508 2.653 4.567 1.00 97.88 100 ILE A O 1
ATOM 792 N N . GLY A 1 101 ? 1.595 4.500 3.872 1.00 98.00 101 GLY A N 1
ATOM 793 C CA . GLY A 1 101 ? 1.533 5.185 5.161 1.00 98.00 101 GLY A CA 1
ATOM 794 C C . GLY A 1 101 ? 0.093 5.436 5.610 1.00 98.00 101 GLY A C 1
ATOM 795 O O . GLY A 1 101 ? -0.251 5.153 6.758 1.00 98.00 101 GLY A O 1
ATOM 796 N N . LEU A 1 102 ? -0.767 5.891 4.697 1.00 98.19 102 LEU A N 1
ATOM 797 C CA . LEU A 1 102 ? -2.170 6.189 4.973 1.00 98.19 102 LEU A CA 1
ATOM 798 C C . LEU A 1 102 ? -2.969 4.929 5.339 1.00 98.19 102 LEU A C 1
ATOM 800 O O . LEU A 1 102 ? -3.700 4.948 6.326 1.00 98.19 102 LEU A O 1
ATOM 804 N N . ALA A 1 103 ? -2.788 3.821 4.615 1.00 98.19 103 ALA A N 1
ATOM 805 C CA . ALA A 1 103 ? -3.423 2.537 4.923 1.00 98.19 103 ALA A CA 1
ATOM 806 C C . ALA A 1 103 ? -2.979 1.990 6.293 1.00 98.19 103 ALA A C 1
ATOM 808 O O . ALA A 1 103 ? -3.802 1.551 7.105 1.00 98.19 103 ALA A O 1
ATOM 809 N N . THR A 1 104 ? -1.681 2.084 6.592 1.00 98.25 104 THR A N 1
ATOM 810 C CA . THR A 1 104 ? -1.114 1.638 7.874 1.00 98.25 104 THR A CA 1
ATOM 811 C C . THR A 1 104 ? -1.614 2.503 9.035 1.00 98.25 104 THR A C 1
ATOM 813 O O . THR A 1 104 ? -2.051 1.982 10.066 1.00 98.25 104 THR A O 1
ATOM 816 N N . ALA A 1 105 ? -1.614 3.828 8.864 1.00 97.75 105 ALA A N 1
ATOM 817 C CA . ALA A 1 105 ? -2.115 4.774 9.856 1.00 97.75 105 ALA A CA 1
ATOM 818 C C . ALA A 1 105 ? -3.621 4.606 10.091 1.00 97.75 105 ALA A C 1
ATOM 820 O O . ALA A 1 105 ? -4.048 4.554 11.243 1.00 97.75 105 ALA A O 1
ATOM 821 N N . ALA A 1 106 ? -4.415 4.447 9.028 1.00 96.81 106 ALA A N 1
ATOM 822 C CA . ALA A 1 106 ? -5.849 4.189 9.125 1.00 96.81 106 ALA A CA 1
ATOM 823 C C . ALA A 1 106 ? -6.135 2.900 9.907 1.00 96.81 106 ALA A C 1
ATOM 825 O O . ALA A 1 106 ? -7.005 2.891 10.778 1.00 96.81 106 ALA A O 1
ATOM 826 N N . THR A 1 107 ? -5.359 1.839 9.659 1.00 97.38 107 THR A N 1
ATOM 827 C CA . THR A 1 107 ? -5.465 0.581 10.411 1.00 97.38 107 THR A CA 1
ATOM 828 C C . THR A 1 107 ? -5.188 0.811 11.898 1.00 97.38 107 THR A C 1
ATOM 830 O O . THR A 1 107 ? -6.007 0.455 12.745 1.00 97.38 107 THR A O 1
ATOM 833 N N . ARG A 1 108 ? -4.087 1.494 12.230 1.00 96.69 108 ARG A N 1
ATOM 834 C CA . ARG A 1 108 ? -3.714 1.795 13.621 1.00 96.69 108 ARG A CA 1
ATOM 835 C C . ARG A 1 108 ? -4.756 2.654 14.344 1.00 96.69 108 ARG A C 1
ATOM 837 O O . ARG A 1 108 ? -5.114 2.348 15.480 1.00 96.69 108 ARG A O 1
ATOM 844 N N . VAL A 1 109 ? -5.223 3.727 13.706 1.00 95.19 109 VAL A N 1
ATOM 845 C CA . VAL A 1 109 ? -6.209 4.656 14.282 1.00 95.19 109 VAL A CA 1
ATOM 846 C C . VAL A 1 109 ? -7.559 3.967 14.465 1.00 95.19 109 VAL A C 1
ATOM 848 O O . VAL A 1 109 ? -8.171 4.122 15.518 1.00 95.19 109 VAL A O 1
ATOM 851 N N . GLY A 1 110 ? -8.003 3.159 13.500 1.00 94.00 110 GLY A N 1
ATOM 852 C CA . GLY A 1 110 ? -9.268 2.432 13.616 1.00 94.00 110 GLY A CA 1
ATOM 853 C C . GLY A 1 110 ? -9.268 1.393 14.738 1.00 94.00 110 GLY A C 1
ATOM 854 O O . GLY A 1 110 ? -10.248 1.295 15.470 1.00 94.00 110 GLY A O 1
ATOM 855 N N . ILE A 1 111 ? -8.148 0.694 14.960 1.00 94.88 111 ILE A N 1
ATOM 856 C CA . ILE A 1 111 ? -7.997 -0.204 16.120 1.00 94.88 111 ILE A CA 1
ATOM 857 C C . ILE A 1 111 ? -8.085 0.579 17.435 1.00 94.88 111 ILE A C 1
ATOM 859 O O . ILE A 1 111 ? -8.729 0.129 18.379 1.00 94.88 111 ILE A O 1
ATOM 863 N N . ALA A 1 112 ? -7.430 1.740 17.519 1.00 93.25 112 ALA A N 1
ATOM 864 C CA . ALA A 1 112 ? -7.481 2.570 18.721 1.00 93.25 112 ALA A CA 1
ATOM 865 C C . ALA A 1 112 ? -8.904 3.084 19.001 1.00 93.25 112 ALA A C 1
ATOM 867 O O . ALA A 1 112 ? -9.337 3.073 20.150 1.00 93.25 112 ALA A O 1
ATOM 868 N N . ALA A 1 113 ? -9.640 3.470 17.955 1.00 90.00 113 ALA A N 1
ATOM 869 C CA . ALA A 1 113 ? -11.028 3.903 18.067 1.00 90.00 113 ALA A CA 1
ATOM 870 C C . ALA A 1 113 ? -11.950 2.770 18.552 1.00 90.00 113 ALA A C 1
ATOM 872 O O . ALA A 1 113 ? -12.732 2.991 19.473 1.00 90.00 113 ALA A O 1
ATOM 873 N N . ALA A 1 114 ? -11.811 1.557 18.003 1.00 89.06 114 ALA A N 1
ATOM 874 C CA . ALA A 1 114 ? -12.612 0.399 18.413 1.00 89.06 114 ALA A CA 1
ATOM 875 C C . ALA A 1 114 ? -12.424 0.053 19.902 1.00 89.06 114 ALA A C 1
ATOM 877 O O . ALA A 1 114 ? -13.396 -0.178 20.612 1.00 89.06 114 ALA A O 1
ATOM 878 N N . LYS A 1 115 ? -11.185 0.121 20.404 1.00 88.19 115 LYS A N 1
ATOM 879 C CA . LYS A 1 115 ? -10.886 -0.103 21.830 1.00 88.19 115 LYS A CA 1
ATOM 880 C C . LYS A 1 115 ? -11.455 0.966 22.761 1.00 88.19 115 LYS A C 1
ATOM 882 O O . LYS A 1 115 ? -11.654 0.692 23.931 1.00 88.19 115 LYS A O 1
ATOM 887 N N . SER A 1 116 ? -11.652 2.193 22.276 1.00 86.38 116 SER A N 1
ATOM 888 C CA . SER A 1 116 ? -12.225 3.276 23.091 1.00 86.38 116 SER A CA 1
ATOM 889 C C . SER A 1 116 ? -13.749 3.210 23.216 1.00 86.38 116 SER A C 1
ATOM 891 O O . SER A 1 116 ? -14.317 3.926 24.036 1.00 86.38 116 SER A O 1
ATOM 893 N N . SER A 1 117 ? -14.403 2.398 22.380 1.00 76.12 117 SER A N 1
ATOM 894 C CA . SER A 1 117 ? -15.854 2.188 22.399 1.00 76.12 117 SER A CA 1
ATOM 895 C C . SER A 1 117 ? -16.303 0.947 23.179 1.00 76.12 117 SER A C 1
ATOM 897 O O . SER A 1 117 ? -17.508 0.767 23.340 1.00 76.12 117 SER A O 1
ATOM 899 N N . GLU A 1 118 ? -15.363 0.105 23.620 1.00 70.94 118 GLU A N 1
ATOM 900 C CA . GLU A 1 118 ? -15.592 -1.029 24.533 1.00 70.94 118 GLU A CA 1
ATOM 901 C C . GLU A 1 118 ? -15.518 -0.576 25.997 1.00 70.94 118 GLU A C 1
ATOM 903 O O . GLU A 1 118 ? -16.355 -1.058 26.794 1.00 70.94 118 GLU A O 1
#

pLDDT: mean 85.94, std 14.92, range [44.66, 98.5]